Protein AF-A0A2C9U7E7-F1 (afdb_monomer_lite)

pLDDT: mean 74.28, std 19.44, range [36.19, 97.88]

Secondary structure (DSSP, 8-state):
-HHHHHHHHTTTS-EEEEETTHHHHHTT-HHHHHHHHHHHTTS-TTEEEEE-------------TT--------S--------------S----S-----HHHHHHHHH--S----PPPSSSHHHHHHHHHHHHHHHHHHHHHHHHHHHHHHHHHHHHHHHHHHH-

Sequence (166 aa):
MFYPAVHNESRNSPFILFMKDAEKSIAGNPDTCSTFKSKLEKLPDNLVAIASHTQTDNCKEKSHPGGLLFTKFGSNQTALLDLAFPDSFGRLYDRGKEVPKATKVLTKLYPNKAVIHMPQDEVLPASWKHQLDRDVETLKMKGNLNHLRAVRNLSYAKLWHLIVIS

Radius of gyration: 27.71 Å; chains: 1; bounding box: 55×74×68 Å

Structure (mmCIF, N/CA/C/O backbone):
data_AF-A0A2C9U7E7-F1
#
_entry.id   AF-A0A2C9U7E7-F1
#
loop_
_atom_site.group_PDB
_atom_site.id
_atom_site.type_symbol
_atom_site.label_atom_id
_atom_site.label_alt_id
_atom_site.label_comp_id
_atom_site.label_asym_id
_atom_site.label_entity_id
_atom_site.label_seq_id
_atom_site.pdbx_PDB_ins_code
_atom_site.Cartn_x
_atom_site.Cartn_y
_atom_site.Cartn_z
_atom_site.occupancy
_atom_site.B_iso_or_equiv
_atom_site.auth_seq_id
_atom_site.auth_comp_id
_atom_site.auth_asym_id
_atom_site.auth_atom_id
_atom_site.pdbx_PDB_model_num
ATOM 1 N N . MET A 1 1 ? 8.193 1.304 17.384 1.00 49.28 1 MET A N 1
ATOM 2 C CA . MET A 1 1 ? 7.355 2.520 17.483 1.00 49.28 1 MET A CA 1
ATOM 3 C C . MET A 1 1 ? 6.095 2.502 16.598 1.00 49.28 1 MET A C 1
ATOM 5 O O . MET A 1 1 ? 5.267 3.382 16.736 1.00 49.28 1 MET A O 1
ATOM 9 N N . PHE A 1 2 ? 5.899 1.499 15.732 1.00 66.75 2 PHE A N 1
ATOM 10 C CA . PHE A 1 2 ? 4.864 1.500 14.687 1.00 66.75 2 PHE A CA 1
ATOM 11 C C . PHE A 1 2 ? 3.403 1.278 15.163 1.00 66.75 2 PHE A C 1
ATOM 13 O O . PHE A 1 2 ? 2.481 1.900 14.655 1.00 66.75 2 PHE A O 1
ATOM 20 N N . TYR A 1 3 ? 3.180 0.437 16.177 1.00 73.38 3 TYR A N 1
ATOM 21 C CA . TYR A 1 3 ? 1.834 -0.024 16.562 1.00 73.38 3 TYR A CA 1
ATOM 22 C C . TYR A 1 3 ? 0.884 1.058 17.135 1.00 73.38 3 TYR A C 1
ATOM 24 O O . TYR A 1 3 ? -0.284 1.062 16.755 1.00 73.38 3 TYR A O 1
ATOM 32 N N . PRO A 1 4 ? 1.328 2.002 17.997 1.00 78.75 4 PRO A N 1
ATOM 33 C CA . PRO A 1 4 ? 0.425 3.020 18.546 1.00 78.75 4 PRO A CA 1
ATOM 34 C C . PRO A 1 4 ? -0.138 3.973 17.485 1.00 78.75 4 PRO A C 1
ATOM 36 O O . PRO A 1 4 ? -1.313 4.319 17.542 1.00 78.75 4 PRO A O 1
ATOM 39 N N . ALA A 1 5 ? 0.681 4.360 16.501 1.00 81.12 5 ALA A N 1
ATOM 40 C CA . ALA A 1 5 ? 0.255 5.245 15.417 1.00 81.12 5 ALA A CA 1
ATOM 41 C C . ALA A 1 5 ? -0.805 4.575 14.530 1.00 81.12 5 ALA A C 1
ATOM 43 O O . ALA A 1 5 ? -1.836 5.171 14.244 1.00 81.12 5 ALA A O 1
ATOM 44 N N . VAL A 1 6 ? -0.586 3.304 14.177 1.00 82.25 6 VAL A N 1
ATOM 45 C CA . VAL A 1 6 ? -1.529 2.489 13.392 1.00 82.25 6 VAL A CA 1
ATOM 46 C C . VAL A 1 6 ? -2.876 2.363 14.081 1.00 82.25 6 VAL A C 1
ATOM 48 O O . VAL A 1 6 ? -3.914 2.567 13.464 1.00 82.25 6 VAL A O 1
ATOM 51 N N . HIS A 1 7 ? -2.848 2.040 15.371 1.00 82.00 7 HIS A N 1
ATOM 52 C CA . HIS A 1 7 ? -4.056 1.861 16.161 1.00 82.00 7 HIS A CA 1
ATOM 53 C C . HIS A 1 7 ? -4.815 3.179 16.384 1.00 82.00 7 HIS A C 1
ATOM 55 O O . HIS A 1 7 ? -6.035 3.181 16.528 1.00 82.00 7 HIS A O 1
ATOM 61 N N . ASN A 1 8 ? -4.112 4.312 16.443 1.00 84.56 8 ASN A N 1
ATOM 62 C CA . ASN A 1 8 ? -4.771 5.610 16.518 1.00 84.56 8 ASN A CA 1
ATOM 63 C C . ASN A 1 8 ? -5.458 5.957 15.192 1.00 84.56 8 ASN A C 1
ATOM 65 O O . ASN A 1 8 ? -6.621 6.352 15.192 1.00 84.56 8 ASN A O 1
ATOM 69 N N . GLU A 1 9 ? -4.767 5.754 14.070 1.00 85.00 9 GLU A N 1
ATOM 70 C CA . GLU A 1 9 ? -5.306 6.055 12.742 1.00 85.00 9 GLU A CA 1
ATOM 71 C C . GLU A 1 9 ? -6.508 5.163 12.391 1.00 85.00 9 GLU A C 1
ATOM 73 O O . GLU A 1 9 ? -7.501 5.635 11.834 1.00 85.00 9 GLU A O 1
ATOM 78 N N . SER A 1 10 ? -6.490 3.894 12.817 1.00 85.94 10 SER A N 1
ATOM 79 C CA . SER A 1 10 ? -7.573 2.939 12.541 1.00 85.94 10 SER A CA 1
ATOM 80 C C . SER A 1 10 ? -8.899 3.304 13.197 1.00 85.94 10 SER A C 1
ATOM 82 O O . SER A 1 10 ? -9.927 2.748 12.828 1.00 85.94 10 SER A O 1
ATOM 84 N N . ARG A 1 11 ? -8.916 4.215 14.174 1.00 87.69 11 ARG A N 1
ATOM 85 C CA . ARG A 1 11 ? -10.165 4.681 14.793 1.00 87.69 11 ARG A CA 1
ATOM 86 C C . ARG A 1 11 ? -10.933 5.660 13.909 1.00 87.69 11 ARG A C 1
ATOM 88 O O . ARG A 1 11 ? -12.135 5.808 14.095 1.00 87.69 11 ARG A O 1
ATOM 95 N N . ASN A 1 12 ? -10.254 6.310 12.965 1.00 87.12 12 ASN A N 1
ATOM 96 C CA . ASN A 1 12 ? -10.838 7.382 12.166 1.00 87.12 12 ASN A CA 1
ATOM 97 C C . ASN A 1 12 ? -11.425 6.862 10.851 1.00 87.12 12 ASN A C 1
ATOM 99 O O . ASN A 1 12 ? -12.513 7.278 10.456 1.00 87.12 12 ASN A O 1
ATOM 103 N N . SER A 1 13 ? -10.705 5.978 10.152 1.00 87.31 13 SER A N 1
ATOM 104 C CA . SER A 1 13 ? -11.137 5.445 8.855 1.00 87.31 13 SER A CA 1
ATOM 105 C C . SER A 1 13 ? -10.363 4.183 8.450 1.00 87.31 13 SER A C 1
ATOM 107 O O . SER A 1 13 ? -9.285 3.934 8.994 1.00 87.31 13 SER A O 1
ATOM 109 N N . PRO A 1 14 ? -10.883 3.373 7.507 1.00 92.56 14 PRO A N 1
ATOM 110 C CA . PRO A 1 14 ? -10.118 2.288 6.903 1.00 92.56 14 PRO A CA 1
ATOM 111 C C . PRO A 1 14 ? -8.904 2.825 6.141 1.00 92.56 14 PRO A C 1
ATOM 113 O O . PRO A 1 14 ? -9.025 3.802 5.399 1.00 92.56 14 PRO A O 1
ATOM 116 N N . PHE A 1 15 ? -7.746 2.177 6.271 1.00 89.38 15 PHE A N 1
ATOM 117 C CA . PHE A 1 15 ? -6.542 2.601 5.555 1.00 89.38 15 PHE A CA 1
ATOM 118 C C . PHE A 1 15 ? -5.609 1.443 5.207 1.00 89.38 15 PHE A C 1
ATOM 120 O O . PHE A 1 15 ? -5.696 0.333 5.738 1.00 89.38 15 PHE A O 1
ATOM 127 N N . ILE A 1 16 ? -4.701 1.728 4.274 1.00 92.31 16 ILE A N 1
ATOM 128 C CA . ILE A 1 16 ? -3.684 0.789 3.819 1.00 92.31 16 ILE A CA 1
ATOM 129 C C . ILE A 1 16 ? -2.377 1.108 4.529 1.00 92.31 16 ILE A C 1
ATOM 131 O O . ILE A 1 16 ? -1.863 2.225 4.459 1.00 92.31 16 ILE A O 1
ATOM 135 N N . LEU A 1 17 ? -1.806 0.094 5.163 1.00 91.06 17 LEU A N 1
ATOM 136 C CA . LEU A 1 17 ? -0.434 0.122 5.621 1.00 91.06 17 LEU A CA 1
ATOM 137 C C . LEU A 1 17 ? 0.470 -0.431 4.522 1.00 91.06 17 LEU A C 1
ATOM 139 O O . LEU A 1 17 ? 0.433 -1.625 4.240 1.00 91.06 17 LEU A O 1
ATOM 143 N N . PHE A 1 18 ? 1.327 0.412 3.953 1.00 92.19 18 PHE A N 1
ATOM 144 C CA . PHE A 1 18 ? 2.324 -0.016 2.978 1.00 92.19 18 PHE A CA 1
ATOM 145 C C . PHE A 1 18 ? 3.731 -0.070 3.588 1.00 92.19 18 PHE A C 1
ATOM 147 O O . PHE A 1 18 ? 4.256 0.942 4.053 1.00 92.19 18 PHE A O 1
ATOM 154 N N . MET A 1 19 ? 4.358 -1.248 3.564 1.00 90.00 19 MET A N 1
ATOM 155 C CA . MET A 1 19 ? 5.735 -1.472 4.005 1.00 90.00 19 MET A CA 1
ATOM 156 C C . MET A 1 19 ? 6.634 -1.734 2.796 1.00 90.00 19 MET A C 1
ATOM 158 O O . MET A 1 19 ? 6.606 -2.811 2.201 1.00 90.00 19 MET A O 1
ATOM 162 N N . LYS A 1 20 ? 7.436 -0.733 2.433 1.00 90.56 20 LYS A N 1
ATOM 163 C CA . LYS A 1 20 ? 8.369 -0.825 1.310 1.00 90.56 20 LYS A CA 1
ATOM 164 C C . LYS A 1 20 ? 9.622 -1.620 1.690 1.00 90.56 20 LYS A C 1
ATOM 166 O O . LYS A 1 20 ? 10.181 -1.395 2.759 1.00 90.56 20 LYS A O 1
ATOM 171 N N . ASP A 1 21 ? 10.082 -2.474 0.778 1.00 87.25 21 ASP A N 1
ATOM 172 C CA . ASP A 1 21 ? 11.319 -3.267 0.876 1.00 87.25 21 ASP A CA 1
ATOM 173 C C . ASP A 1 21 ? 11.388 -4.090 2.172 1.00 87.25 21 ASP A C 1
ATOM 175 O O . ASP A 1 21 ? 12.351 -4.031 2.946 1.00 87.25 21 ASP A O 1
ATOM 179 N N . ALA A 1 22 ? 10.322 -4.847 2.426 1.00 87.06 22 ALA A N 1
ATOM 180 C CA . ALA A 1 22 ? 10.083 -5.565 3.670 1.00 87.06 22 ALA A CA 1
ATOM 181 C C . ALA A 1 22 ? 11.230 -6.506 4.065 1.00 87.06 22 ALA A C 1
ATOM 183 O O . ALA A 1 22 ? 11.486 -6.697 5.255 1.00 87.06 22 ALA A O 1
ATOM 184 N N . GLU A 1 23 ? 11.964 -7.053 3.094 1.00 83.19 23 GLU A N 1
ATOM 185 C CA . GLU A 1 23 ? 13.133 -7.903 3.323 1.00 83.19 23 GLU A CA 1
ATOM 186 C C . GLU A 1 23 ? 14.225 -7.20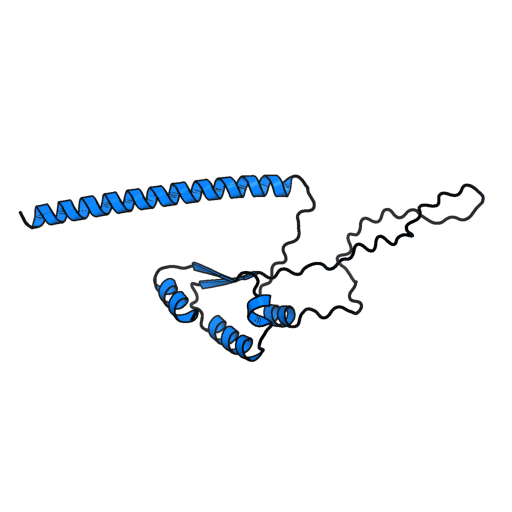6 4.136 1.00 83.19 23 GLU A C 1
ATOM 188 O O . GLU A 1 23 ? 14.875 -7.850 4.961 1.00 83.19 23 GLU A O 1
ATOM 193 N N . LYS A 1 24 ? 14.393 -5.891 3.964 1.00 82.88 24 LYS A N 1
ATOM 194 C CA . LYS A 1 24 ? 15.414 -5.107 4.672 1.00 82.88 24 LYS A CA 1
ATOM 195 C C . LYS A 1 24 ? 15.078 -4.966 6.154 1.00 82.88 24 LYS A C 1
ATOM 197 O O . LYS A 1 24 ? 15.979 -4.871 6.980 1.00 82.88 24 LYS A O 1
ATOM 202 N N . SER A 1 25 ? 13.792 -4.991 6.500 1.00 75.75 25 SER A N 1
ATOM 203 C CA . SER A 1 25 ? 13.318 -4.865 7.881 1.00 75.75 25 SER A CA 1
ATOM 204 C C . SER A 1 25 ? 13.390 -6.174 8.675 1.00 75.75 25 SER A C 1
ATOM 206 O O . SER A 1 25 ? 13.426 -6.132 9.903 1.00 75.75 25 SER A O 1
ATOM 208 N N . ILE A 1 26 ? 13.429 -7.330 8.002 1.00 73.81 26 ILE A N 1
ATOM 209 C CA . ILE A 1 26 ? 13.421 -8.656 8.648 1.00 73.81 26 ILE A CA 1
ATOM 210 C C . ILE A 1 26 ? 14.761 -9.404 8.571 1.00 73.81 26 ILE A C 1
ATOM 212 O O . ILE A 1 26 ? 14.945 -10.393 9.275 1.00 73.81 26 ILE A O 1
ATOM 216 N N . ALA A 1 27 ? 15.701 -8.965 7.726 1.00 61.06 27 ALA A N 1
ATOM 217 C CA . ALA A 1 27 ? 16.944 -9.694 7.454 1.00 61.06 27 ALA A CA 1
ATOM 218 C C . ALA A 1 27 ? 17.917 -9.790 8.649 1.00 61.06 27 ALA A C 1
ATOM 220 O O . ALA A 1 27 ? 18.856 -10.579 8.593 1.00 61.06 27 ALA A O 1
ATOM 221 N N . GLY A 1 28 ? 17.713 -9.014 9.719 1.00 59.94 28 GLY A N 1
ATOM 222 C CA . GLY A 1 28 ? 18.673 -8.897 10.822 1.00 59.94 28 GLY A CA 1
ATOM 223 C C . GLY A 1 28 ? 18.388 -9.729 12.076 1.00 59.94 28 GLY A C 1
ATOM 224 O O . GLY A 1 28 ? 19.309 -9.923 12.863 1.00 59.94 28 GLY A O 1
ATOM 225 N N . ASN A 1 29 ? 17.153 -10.199 12.312 1.00 64.25 29 ASN A N 1
ATOM 226 C CA . ASN A 1 29 ? 16.813 -10.884 13.567 1.00 64.25 29 ASN A CA 1
ATOM 227 C C . ASN A 1 29 ? 15.550 -11.781 13.435 1.00 64.25 29 ASN A C 1
ATOM 229 O O . ASN A 1 29 ? 14.485 -11.281 13.080 1.00 64.25 29 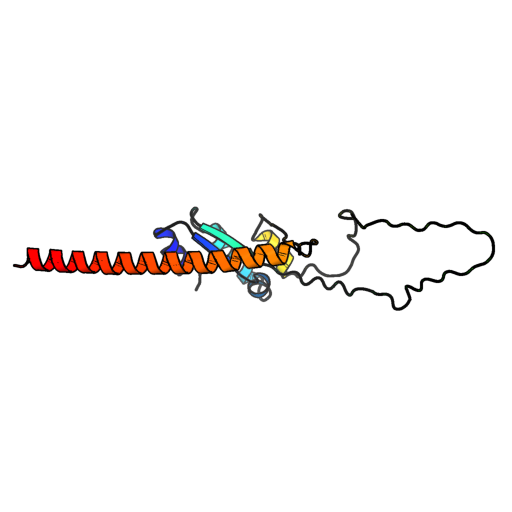ASN A O 1
ATOM 233 N N . PRO A 1 30 ? 15.610 -13.094 13.729 1.00 65.62 30 PRO A N 1
ATOM 234 C CA . PRO A 1 30 ? 14.426 -13.963 13.719 1.00 65.62 30 PRO A CA 1
ATOM 235 C C . PRO A 1 30 ? 13.383 -13.616 14.806 1.00 65.62 30 PRO A C 1
ATOM 237 O O . PRO A 1 30 ? 12.185 -13.801 14.577 1.00 65.62 30 PRO A O 1
ATOM 240 N N . ASP A 1 31 ? 13.794 -13.051 15.943 1.00 68.62 31 ASP A N 1
ATOM 241 C CA . ASP A 1 31 ? 12.912 -12.670 17.059 1.00 68.62 31 ASP A CA 1
ATOM 242 C C . ASP A 1 31 ? 12.071 -11.420 16.744 1.00 68.62 31 ASP A C 1
ATOM 244 O O . ASP A 1 31 ? 10.963 -11.231 17.263 1.00 68.62 31 ASP A O 1
ATOM 248 N N . THR A 1 32 ? 12.549 -10.559 15.838 1.00 70.69 32 THR A N 1
ATOM 249 C CA . THR A 1 32 ? 11.756 -9.412 15.368 1.00 70.69 32 THR A CA 1
ATOM 250 C C . THR A 1 32 ? 10.627 -9.862 14.449 1.00 70.69 32 THR A C 1
ATOM 252 O O . THR A 1 32 ? 9.552 -9.260 14.476 1.00 70.69 32 THR A O 1
ATOM 255 N N . CYS A 1 33 ? 10.812 -10.953 13.701 1.00 76.12 33 CYS A N 1
ATOM 256 C CA . CYS A 1 33 ? 9.776 -11.519 12.845 1.00 76.12 33 CYS A CA 1
ATOM 257 C C . CYS A 1 33 ? 8.591 -12.071 13.649 1.00 76.12 33 CYS A C 1
ATOM 259 O O . CYS A 1 33 ? 7.443 -11.823 13.278 1.00 76.12 33 CYS A O 1
ATOM 261 N N . SER A 1 34 ? 8.834 -12.820 14.729 1.00 80.00 34 SER A N 1
ATOM 262 C CA . SER A 1 34 ? 7.755 -13.386 15.557 1.00 80.00 34 SER A CA 1
ATOM 263 C C . SER A 1 34 ? 6.943 -12.279 16.234 1.00 80.00 34 SER A C 1
ATOM 265 O O . SER A 1 34 ? 5.711 -12.264 16.166 1.00 80.00 34 SER A O 1
ATOM 267 N N . THR A 1 35 ? 7.634 -11.280 16.787 1.00 82.44 35 THR A N 1
ATOM 268 C CA . THR A 1 35 ? 7.011 -10.088 17.370 1.00 82.44 35 THR A CA 1
ATOM 269 C C . THR A 1 35 ? 6.195 -9.321 16.328 1.00 82.44 35 THR A C 1
ATOM 271 O O . THR A 1 35 ? 5.067 -8.913 16.605 1.00 82.44 35 THR A O 1
ATOM 274 N N . PHE A 1 36 ? 6.733 -9.133 15.121 1.00 82.44 36 PHE A N 1
ATOM 275 C CA . PHE A 1 36 ? 6.029 -8.463 14.030 1.00 82.44 36 PHE A CA 1
ATOM 276 C C . PHE A 1 36 ? 4.781 -9.238 13.590 1.00 82.44 36 PHE A C 1
ATOM 278 O O . PHE A 1 36 ? 3.715 -8.637 13.481 1.00 82.44 36 PHE A O 1
ATOM 285 N N . LYS A 1 37 ? 4.875 -10.567 13.444 1.00 84.88 37 LYS A N 1
ATOM 286 C CA . LYS A 1 37 ? 3.730 -11.433 13.121 1.00 84.88 37 LYS A CA 1
ATOM 287 C C . LYS A 1 37 ? 2.607 -11.282 14.141 1.00 84.88 37 LYS A C 1
ATOM 289 O O . LYS A 1 37 ? 1.473 -11.022 13.762 1.00 84.88 37 LYS A O 1
ATOM 294 N N . SER A 1 38 ? 2.944 -11.332 15.431 1.00 86.44 38 SER A N 1
ATOM 295 C CA . SER A 1 38 ? 1.957 -11.172 16.507 1.00 86.44 38 SER A CA 1
ATOM 296 C C . SER A 1 38 ? 1.271 -9.800 16.508 1.00 86.44 38 SER A C 1
ATOM 298 O O . SER A 1 38 ? 0.157 -9.666 17.001 1.00 86.44 38 SER A O 1
ATOM 300 N N . LYS A 1 39 ? 1.930 -8.762 15.974 1.00 85.50 39 LYS A N 1
ATOM 301 C CA . LYS A 1 39 ? 1.336 -7.430 15.803 1.00 85.50 39 LYS A CA 1
ATOM 302 C C . LYS A 1 39 ? 0.460 -7.360 14.563 1.00 85.50 39 LYS A C 1
ATOM 304 O O . LYS A 1 39 ? -0.563 -6.694 14.618 1.00 85.50 39 LYS A O 1
ATOM 309 N N . LEU A 1 40 ? 0.855 -8.043 13.488 1.00 86.19 40 LEU A N 1
ATOM 310 C CA . LEU A 1 40 ? 0.076 -8.159 12.259 1.00 86.19 40 LEU A CA 1
ATOM 311 C C . LEU A 1 40 ? -1.253 -8.891 12.513 1.00 86.19 40 LEU A C 1
ATOM 313 O O . LEU A 1 40 ? -2.294 -8.457 12.042 1.00 86.19 40 LEU A O 1
ATOM 317 N N . GLU A 1 41 ? -1.225 -9.945 13.330 1.00 87.81 41 GLU A N 1
ATOM 318 C CA . GLU A 1 41 ? -2.414 -10.705 13.752 1.00 87.81 41 GLU A CA 1
ATOM 319 C C . GLU A 1 41 ? -3.350 -9.915 14.683 1.00 87.81 41 GLU A C 1
ATOM 321 O O . GLU A 1 41 ? -4.518 -10.259 14.813 1.00 87.81 41 GLU A O 1
ATOM 326 N N . LYS A 1 42 ? -2.850 -8.857 15.333 1.00 88.19 42 LYS A N 1
ATOM 327 C CA . LYS A 1 42 ? -3.629 -7.970 16.215 1.00 88.19 42 LYS A CA 1
ATOM 328 C C . LYS A 1 42 ? -4.083 -6.689 15.512 1.00 88.19 42 LYS A C 1
ATOM 330 O O . LYS A 1 42 ? -4.543 -5.760 16.177 1.00 88.19 42 LYS A O 1
ATOM 335 N N . LEU A 1 43 ? -3.893 -6.600 14.195 1.00 86.25 43 LEU A N 1
ATOM 336 C CA . LEU A 1 43 ? -4.370 -5.460 13.428 1.00 86.25 43 LEU A CA 1
ATOM 337 C C . LEU A 1 43 ? -5.902 -5.430 13.427 1.00 86.25 43 LEU A C 1
ATOM 339 O O . LEU A 1 43 ? -6.532 -6.484 13.412 1.00 86.25 43 LEU A O 1
ATOM 343 N N . PRO A 1 44 ? -6.498 -4.232 13.449 1.00 89.25 44 PRO A N 1
ATOM 344 C CA . PRO A 1 44 ? -7.941 -4.092 13.354 1.00 89.25 44 PRO A CA 1
ATOM 345 C C . PRO A 1 44 ? -8.427 -4.448 11.940 1.00 89.25 44 PRO A C 1
ATOM 347 O O . PRO A 1 44 ? -7.723 -4.209 10.958 1.00 89.25 44 PRO A O 1
ATOM 350 N N . ASP A 1 45 ? -9.653 -4.964 11.834 1.00 89.81 45 ASP A N 1
ATOM 351 C CA . ASP A 1 45 ? -10.222 -5.494 10.581 1.00 89.81 45 ASP A CA 1
ATOM 352 C C . ASP A 1 45 ? -10.353 -4.451 9.459 1.00 89.81 45 ASP A C 1
ATOM 354 O O . ASP A 1 45 ? -10.440 -4.788 8.280 1.00 89.81 45 ASP A O 1
ATOM 358 N N . ASN A 1 46 ? -10.360 -3.164 9.807 1.00 90.56 46 ASN A N 1
ATOM 359 C CA . ASN A 1 46 ? -10.449 -2.065 8.852 1.00 90.56 46 ASN A CA 1
ATOM 360 C C . ASN A 1 46 ? -9.094 -1.670 8.237 1.00 90.56 46 ASN A C 1
ATOM 362 O O . ASN A 1 46 ? -9.005 -0.637 7.567 1.00 90.56 46 ASN A O 1
ATOM 366 N N . LEU A 1 47 ? -8.045 -2.462 8.462 1.00 92.00 47 LEU A N 1
ATOM 367 C CA . LEU A 1 47 ? -6.705 -2.210 7.954 1.00 92.00 47 LEU A CA 1
ATOM 368 C C . LEU A 1 47 ? -6.251 -3.298 6.982 1.00 92.00 47 LEU A C 1
ATOM 370 O O . LEU A 1 47 ? -6.300 -4.489 7.279 1.00 92.00 47 LEU A O 1
ATOM 374 N N . VAL A 1 48 ? -5.695 -2.872 5.846 1.00 91.62 48 VAL A N 1
ATOM 375 C CA . VAL A 1 48 ? -5.023 -3.769 4.895 1.00 91.62 48 VAL A CA 1
ATOM 376 C C . VAL A 1 48 ? -3.522 -3.514 4.940 1.00 91.62 48 VAL A C 1
ATOM 378 O O . VAL A 1 48 ? -3.063 -2.411 4.646 1.00 91.62 48 VAL A O 1
ATOM 381 N N . ALA A 1 49 ? -2.739 -4.532 5.297 1.00 91.44 49 ALA A N 1
ATOM 382 C CA . ALA A 1 49 ? -1.282 -4.455 5.300 1.00 91.44 49 ALA A CA 1
ATOM 383 C C . ALA A 1 49 ? -0.701 -5.033 4.004 1.00 91.44 49 ALA A C 1
ATOM 385 O O . ALA A 1 49 ? -0.912 -6.201 3.682 1.00 91.44 49 ALA A O 1
ATOM 386 N N . ILE A 1 50 ? 0.075 -4.225 3.286 1.00 93.81 50 ILE A N 1
ATOM 387 C CA . ILE A 1 50 ? 0.752 -4.586 2.040 1.00 93.81 50 ILE A CA 1
ATOM 388 C C . ILE A 1 50 ? 2.253 -4.400 2.242 1.00 93.81 50 ILE A C 1
ATOM 390 O O . ILE A 1 50 ? 2.703 -3.353 2.701 1.00 93.81 50 ILE A O 1
ATOM 394 N N . ALA A 1 51 ? 3.035 -5.408 1.874 1.00 91.56 51 ALA A N 1
ATOM 395 C CA . ALA A 1 51 ? 4.488 -5.347 1.877 1.00 91.56 51 ALA A CA 1
ATOM 396 C C . ALA A 1 51 ? 5.032 -5.519 0.460 1.00 91.56 51 ALA A C 1
ATOM 398 O O . ALA A 1 51 ? 4.545 -6.368 -0.288 1.00 91.56 51 ALA A O 1
ATOM 399 N N . SER A 1 52 ? 6.055 -4.744 0.099 1.00 91.38 52 SER A N 1
ATOM 400 C CA . SER A 1 52 ? 6.793 -4.945 -1.148 1.00 91.38 52 SER A CA 1
ATOM 401 C C . SER A 1 52 ? 8.093 -5.697 -0.892 1.00 91.38 52 SER A C 1
ATOM 403 O O . SER A 1 52 ? 8.760 -5.486 0.119 1.00 91.38 52 SER A O 1
ATOM 405 N N . HIS A 1 53 ? 8.457 -6.556 -1.838 1.00 88.44 53 HIS A N 1
ATOM 406 C CA . HIS A 1 53 ? 9.738 -7.242 -1.873 1.00 88.44 53 HIS A CA 1
ATOM 407 C C . HIS A 1 53 ? 10.266 -7.214 -3.299 1.00 88.44 53 HIS A C 1
ATOM 409 O O . HIS A 1 53 ? 9.592 -7.703 -4.206 1.00 88.44 53 HIS A O 1
ATOM 415 N N . THR A 1 54 ? 11.461 -6.660 -3.493 1.00 86.62 54 THR A N 1
ATOM 416 C CA . THR A 1 54 ? 12.120 -6.695 -4.800 1.00 86.62 54 THR A CA 1
ATOM 417 C C . THR A 1 54 ? 13.115 -7.841 -4.809 1.00 86.62 54 THR A C 1
ATOM 419 O O . THR A 1 54 ? 14.145 -7.793 -4.138 1.00 86.62 54 THR A O 1
ATOM 422 N N . GLN A 1 55 ? 12.821 -8.876 -5.588 1.00 75.25 55 GLN A N 1
ATOM 423 C CA . GLN A 1 55 ? 13.807 -9.898 -5.897 1.00 75.25 55 GLN A CA 1
ATOM 424 C C . GLN A 1 55 ? 14.630 -9.398 -7.083 1.00 75.25 55 GLN A C 1
ATOM 426 O O . GLN A 1 55 ? 14.127 -9.322 -8.200 1.00 75.25 55 GLN A O 1
ATOM 431 N N . THR A 1 56 ? 15.885 -9.019 -6.843 1.00 64.56 56 THR A N 1
ATOM 432 C CA . THR A 1 56 ? 16.807 -8.734 -7.941 1.00 64.56 56 THR A CA 1
ATOM 433 C C . THR A 1 56 ? 17.100 -10.036 -8.665 1.00 64.56 56 THR A C 1
ATOM 435 O O . THR A 1 56 ? 17.713 -10.961 -8.117 1.00 64.56 56 THR A O 1
ATOM 438 N N . ASP A 1 57 ? 16.617 -10.120 -9.899 1.00 53.16 57 ASP A N 1
ATOM 439 C CA . ASP A 1 57 ? 16.917 -11.232 -10.774 1.00 53.16 57 ASP A CA 1
ATOM 440 C C . ASP A 1 57 ? 18.407 -11.147 -11.120 1.00 53.16 57 ASP A C 1
ATOM 442 O O . ASP A 1 57 ? 18.841 -10.381 -11.973 1.00 53.16 57 ASP A O 1
ATOM 446 N N . ASN A 1 58 ? 19.236 -11.897 -10.391 1.00 44.31 58 ASN A N 1
ATOM 447 C CA . ASN A 1 58 ? 20.637 -12.099 -10.750 1.00 44.31 58 ASN A CA 1
ATOM 448 C C . ASN A 1 58 ? 20.731 -13.095 -11.915 1.00 44.31 58 ASN A C 1
ATOM 450 O O . ASN A 1 58 ? 21.633 -13.944 -11.932 1.00 44.31 58 ASN A O 1
ATOM 454 N N . CYS A 1 59 ? 19.817 -13.003 -12.883 1.00 44.84 59 CYS A N 1
ATOM 455 C CA . CYS A 1 59 ? 20.072 -13.465 -14.226 1.00 44.84 59 CYS A CA 1
ATOM 456 C C . CYS A 1 59 ? 21.209 -12.599 -14.759 1.00 44.84 59 CYS A C 1
ATOM 458 O O . CYS A 1 59 ? 21.020 -11.593 -15.434 1.00 44.84 59 CYS A O 1
ATOM 460 N N . LYS A 1 60 ? 22.438 -13.022 -14.441 1.00 42.41 60 LYS A N 1
ATOM 461 C CA . LYS A 1 60 ? 23.506 -12.923 -15.419 1.00 42.41 60 LYS A CA 1
ATOM 462 C C . LYS A 1 60 ? 22.890 -13.489 -16.685 1.00 42.41 60 LYS A C 1
ATOM 464 O O . LYS A 1 60 ? 22.655 -14.695 -16.753 1.00 42.41 60 LYS A O 1
ATOM 469 N N . GLU A 1 61 ? 22.590 -12.616 -17.632 1.00 36.94 61 GLU A N 1
ATOM 470 C CA . GLU A 1 61 ? 22.600 -12.971 -19.030 1.00 36.94 61 GLU A CA 1
ATOM 471 C C . GLU A 1 61 ? 23.927 -13.711 -19.216 1.00 36.94 61 GLU A C 1
ATOM 473 O O . GLU A 1 61 ? 25.004 -13.121 -19.292 1.00 36.94 61 GLU A O 1
ATOM 478 N N . LYS A 1 62 ? 23.891 -15.045 -19.143 1.00 45.19 62 LYS A N 1
ATOM 479 C CA . LYS A 1 62 ? 24.933 -15.856 -19.741 1.00 45.19 62 LYS A CA 1
ATOM 480 C C . LYS A 1 62 ? 24.672 -15.714 -21.231 1.00 45.19 62 LYS A C 1
ATOM 482 O O . LYS A 1 62 ? 24.236 -16.657 -21.883 1.00 45.19 62 LYS A O 1
ATOM 487 N N . SER A 1 63 ? 24.971 -14.536 -21.772 1.00 43.44 63 SER A N 1
ATOM 488 C CA . SER A 1 63 ? 25.584 -14.489 -23.078 1.00 43.44 63 SER A CA 1
ATOM 489 C C . SER A 1 63 ? 26.862 -15.292 -22.888 1.00 43.44 63 SER A C 1
ATOM 491 O O . SER A 1 63 ? 27.882 -14.835 -22.375 1.00 43.44 63 SER A O 1
ATOM 493 N N . HIS A 1 64 ? 26.754 -16.593 -23.149 1.00 39.19 64 HIS A N 1
ATOM 494 C CA . HIS A 1 64 ? 27.935 -17.388 -23.367 1.00 39.19 64 HIS A CA 1
ATOM 495 C C . HIS A 1 64 ? 28.709 -16.628 -24.448 1.00 39.19 64 HIS A C 1
ATOM 497 O O . HIS A 1 64 ? 28.136 -16.396 -25.519 1.00 39.19 64 HIS A O 1
ATOM 503 N N . PRO A 1 65 ? 29.973 -16.231 -24.218 1.00 39.84 65 PRO A N 1
ATOM 504 C CA . PRO A 1 65 ? 30.824 -15.649 -25.254 1.00 39.84 65 PRO A CA 1
ATOM 505 C C . PRO A 1 65 ? 31.261 -16.746 -26.247 1.00 39.84 65 PRO A C 1
ATOM 507 O O . PRO A 1 65 ? 32.431 -16.919 -26.559 1.00 39.84 65 PRO A O 1
ATOM 510 N N . GLY A 1 66 ? 30.291 -17.548 -26.683 1.00 52.06 66 GLY A N 1
ATOM 511 C CA . GLY A 1 66 ? 30.400 -18.754 -27.486 1.00 52.06 66 GLY A CA 1
ATOM 512 C C . GLY A 1 66 ? 29.069 -19.153 -28.135 1.00 52.06 66 GLY A C 1
ATOM 513 O O . GLY A 1 66 ? 28.989 -20.238 -28.698 1.00 52.06 66 GLY A O 1
ATOM 514 N N . GLY A 1 67 ? 28.037 -18.294 -28.105 1.00 44.66 67 GLY A N 1
ATOM 515 C CA . GLY A 1 67 ? 26.852 -18.406 -28.967 1.00 44.66 67 GLY A CA 1
ATOM 516 C C . GLY A 1 67 ? 27.191 -18.037 -30.412 1.00 44.66 67 GLY A C 1
ATOM 517 O O . GLY A 1 67 ? 26.666 -17.076 -30.964 1.00 44.66 67 GLY A O 1
ATOM 518 N N . LEU A 1 68 ? 28.155 -18.750 -30.989 1.00 47.28 68 LEU A N 1
ATOM 519 C CA . LEU A 1 68 ? 28.570 -18.598 -32.372 1.00 47.28 68 LEU A CA 1
ATOM 520 C C . LEU A 1 68 ? 27.517 -19.236 -33.277 1.00 47.28 68 LEU A C 1
ATOM 522 O O . LEU A 1 68 ? 27.374 -20.457 -33.330 1.00 47.28 68 LEU A O 1
ATOM 526 N N . LEU A 1 69 ? 26.823 -18.389 -34.035 1.00 52.66 69 LEU A N 1
ATOM 527 C CA . LEU A 1 69 ? 26.201 -18.773 -35.294 1.00 52.66 69 LEU A CA 1
ATOM 528 C C . LEU A 1 69 ? 27.316 -19.175 -36.267 1.00 52.66 69 LEU A C 1
ATOM 530 O O . LEU A 1 69 ? 27.910 -18.330 -36.934 1.00 52.66 69 LEU A O 1
ATOM 534 N N . PHE A 1 70 ? 27.603 -20.470 -36.358 1.00 40.81 70 PHE A N 1
ATOM 535 C CA . PHE A 1 70 ? 28.311 -21.014 -37.509 1.00 40.81 70 PHE A CA 1
ATOM 536 C C . PHE A 1 70 ? 27.296 -21.580 -38.493 1.00 40.81 70 PHE A C 1
ATOM 538 O O . PHE A 1 70 ? 26.928 -22.750 -38.438 1.00 40.81 70 PHE A O 1
ATOM 545 N N . THR A 1 71 ? 26.892 -20.759 -39.459 1.00 44.72 71 THR A N 1
ATOM 546 C CA . THR A 1 71 ? 26.531 -21.297 -40.767 1.00 44.72 71 THR A CA 1
ATOM 547 C C . THR A 1 71 ? 27.825 -21.802 -41.405 1.00 44.72 71 THR A C 1
ATOM 549 O O . THR A 1 71 ? 28.701 -20.999 -41.737 1.00 44.72 71 THR A O 1
ATOM 552 N N . LYS A 1 72 ? 27.978 -23.114 -41.595 1.00 39.09 72 LYS A N 1
ATOM 553 C CA . LYS A 1 72 ? 28.926 -23.626 -42.587 1.00 39.09 72 LYS A CA 1
ATOM 554 C C . LYS A 1 72 ? 28.210 -24.471 -43.627 1.00 39.09 72 LYS A C 1
ATOM 556 O O . LYS A 1 72 ? 27.602 -25.492 -43.339 1.00 39.09 72 LYS A O 1
ATOM 561 N N . PHE A 1 73 ? 28.326 -23.973 -44.848 1.00 43.00 73 PHE A N 1
ATOM 562 C CA . PHE A 1 73 ? 28.111 -24.644 -46.115 1.00 43.00 73 PHE A CA 1
ATOM 563 C C . PHE A 1 73 ? 28.910 -25.959 -46.177 1.00 43.00 73 PHE A C 1
ATOM 565 O O . PHE A 1 73 ? 30.112 -25.949 -45.913 1.00 43.00 73 PHE A O 1
ATOM 572 N N . GLY A 1 74 ? 28.249 -27.061 -46.556 1.00 43.50 74 GLY A N 1
ATOM 573 C CA . GLY A 1 74 ? 28.900 -28.302 -46.995 1.00 43.50 74 GLY A CA 1
ATOM 574 C C . GLY A 1 74 ? 28.448 -29.592 -46.292 1.00 43.50 74 GLY A C 1
ATOM 575 O O . GLY A 1 74 ? 28.926 -29.906 -45.212 1.00 43.50 74 GLY A O 1
ATOM 576 N N . SER A 1 75 ? 27.630 -30.383 -47.002 1.00 42.84 75 SER A N 1
ATOM 577 C CA . SER A 1 75 ? 27.443 -31.844 -46.875 1.00 42.84 75 SER A CA 1
ATOM 578 C C . SER A 1 75 ? 26.759 -32.425 -45.612 1.00 42.84 75 SER A C 1
ATOM 580 O O . SER A 1 75 ? 27.404 -32.800 -44.639 1.00 42.84 75 SER A O 1
ATOM 582 N N . ASN A 1 76 ? 25.445 -32.655 -45.757 1.00 50.62 76 ASN A N 1
ATOM 583 C CA . ASN A 1 76 ? 24.641 -33.794 -45.272 1.00 50.62 76 ASN A CA 1
ATOM 584 C C . ASN A 1 76 ? 24.699 -34.214 -43.790 1.00 50.62 76 ASN A C 1
ATOM 586 O O . ASN A 1 76 ? 25.124 -35.335 -43.538 1.00 50.62 76 ASN A O 1
ATOM 590 N N . GLN A 1 77 ? 24.152 -33.420 -42.853 1.00 49.22 77 GLN A N 1
ATOM 591 C CA . GLN A 1 77 ? 23.469 -33.908 -41.630 1.00 49.22 77 GLN A CA 1
ATOM 592 C C . GLN A 1 77 ? 22.386 -32.892 -41.198 1.00 49.22 77 GLN A C 1
ATOM 594 O O . GLN A 1 77 ? 22.668 -31.712 -41.013 1.00 49.22 77 GLN A O 1
ATOM 599 N N . THR A 1 78 ? 21.134 -33.334 -41.080 1.00 51.59 78 THR A N 1
ATOM 600 C CA . THR A 1 78 ? 19.963 -32.575 -40.595 1.00 51.59 78 THR A CA 1
ATOM 601 C C . THR A 1 78 ? 20.012 -32.346 -39.082 1.00 51.59 78 THR A C 1
ATOM 603 O O . THR A 1 78 ? 20.087 -33.330 -38.355 1.00 51.59 78 THR A O 1
ATOM 606 N N . ALA A 1 79 ? 19.843 -31.103 -38.604 1.00 41.66 79 ALA A N 1
ATOM 607 C CA . ALA A 1 79 ? 19.244 -30.815 -37.288 1.00 41.66 79 ALA A CA 1
ATOM 608 C C . ALA A 1 79 ? 18.794 -29.339 -37.144 1.00 41.66 79 ALA A C 1
ATOM 610 O O . ALA A 1 79 ? 19.604 -28.428 -37.029 1.00 41.66 79 ALA A O 1
ATOM 611 N N . LEU A 1 80 ? 17.468 -29.181 -37.206 1.00 43.03 80 LEU A N 1
ATOM 612 C CA . LEU A 1 80 ? 16.528 -28.148 -36.736 1.00 43.03 80 LEU A CA 1
ATOM 613 C C . LEU A 1 80 ? 17.044 -26.800 -36.178 1.00 43.03 80 LEU A C 1
ATOM 615 O O . LEU A 1 80 ? 17.694 -26.735 -35.139 1.00 43.03 80 LEU A O 1
ATOM 619 N N . LEU A 1 81 ? 16.572 -25.713 -36.804 1.00 49.94 81 LEU A N 1
ATOM 620 C CA . LEU A 1 81 ? 16.284 -24.445 -36.128 1.00 49.94 81 LEU A CA 1
ATOM 621 C C . LEU A 1 81 ? 15.013 -24.636 -35.293 1.00 49.94 81 LEU A C 1
ATOM 623 O O . LEU A 1 81 ? 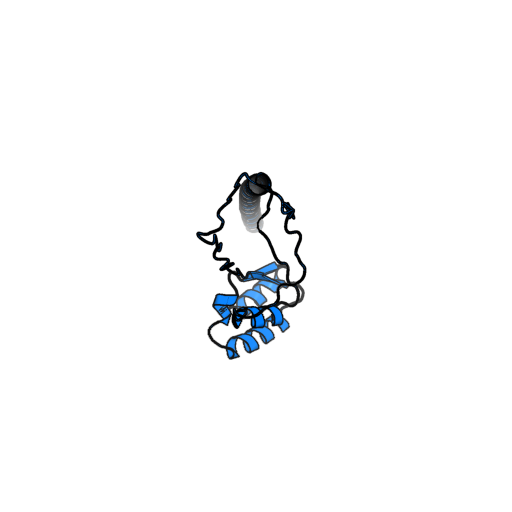13.955 -24.894 -35.865 1.00 49.94 81 LEU A O 1
ATOM 627 N N . ASP A 1 82 ? 15.104 -24.485 -33.976 1.00 40.56 82 ASP A N 1
ATOM 628 C CA . ASP A 1 82 ? 13.927 -24.355 -33.120 1.00 40.56 82 ASP A CA 1
ATOM 629 C C . ASP A 1 82 ? 13.800 -22.893 -32.674 1.00 40.56 82 ASP A C 1
ATOM 631 O O . ASP A 1 82 ? 14.578 -22.409 -31.852 1.00 40.56 82 ASP A O 1
ATOM 635 N N . LEU A 1 83 ? 12.838 -22.170 -33.260 1.00 48.97 83 LEU A N 1
ATOM 636 C CA . LEU A 1 83 ? 12.380 -20.863 -32.775 1.00 48.97 83 LEU A CA 1
ATOM 637 C C . LEU A 1 83 ? 11.338 -21.054 -31.662 1.00 48.97 83 LEU A C 1
ATOM 639 O O . LEU A 1 83 ? 10.247 -20.481 -31.703 1.00 48.97 83 LEU A O 1
ATOM 643 N N . ALA A 1 84 ? 11.664 -21.861 -30.657 1.00 38.72 84 ALA A N 1
ATOM 644 C CA . ALA A 1 84 ? 10.846 -21.953 -29.463 1.00 38.72 84 ALA A CA 1
ATOM 645 C C . ALA A 1 84 ? 10.981 -20.646 -28.668 1.00 38.72 84 ALA A C 1
ATOM 647 O O . ALA A 1 84 ? 11.947 -20.430 -27.934 1.00 38.72 84 ALA A O 1
ATOM 648 N N . PHE A 1 85 ? 9.992 -19.763 -28.816 1.00 43.41 85 PHE A N 1
ATOM 649 C CA . PHE A 1 85 ? 9.717 -18.723 -27.831 1.00 43.41 85 PHE A CA 1
ATOM 650 C C . PHE A 1 85 ? 9.525 -19.407 -26.471 1.00 43.41 85 PHE A C 1
ATOM 652 O O . PHE A 1 85 ? 8.692 -20.314 -26.373 1.00 43.41 85 PHE A O 1
ATOM 659 N N . PRO A 1 86 ? 10.274 -19.037 -25.420 1.00 43.16 86 PRO A N 1
ATOM 660 C CA . PRO A 1 86 ? 10.131 -19.702 -24.140 1.00 43.16 86 PRO A CA 1
ATOM 661 C C . PRO A 1 86 ? 8.864 -19.218 -23.420 1.00 43.16 86 PRO A C 1
ATOM 663 O O . PRO A 1 86 ? 8.934 -18.410 -22.502 1.00 43.16 86 PRO A O 1
ATOM 666 N N . ASP A 1 87 ? 7.720 -19.813 -23.757 1.00 42.34 87 ASP A N 1
ATOM 667 C CA . ASP A 1 87 ? 6.662 -20.078 -22.779 1.00 42.34 87 ASP A CA 1
ATOM 668 C C . ASP A 1 87 ? 7.093 -21.301 -21.958 1.00 42.34 87 ASP A C 1
ATOM 670 O O . ASP A 1 87 ? 6.690 -22.440 -22.183 1.00 42.34 87 ASP A O 1
ATOM 674 N N . SER A 1 88 ? 7.996 -21.077 -21.004 1.00 39.91 88 SER A N 1
ATOM 675 C CA . SER A 1 88 ? 8.405 -22.095 -20.030 1.00 39.91 88 SER A CA 1
ATOM 676 C C . SER A 1 88 ? 8.235 -21.575 -18.605 1.00 39.91 88 SER A C 1
ATOM 678 O O . SER A 1 88 ? 9.177 -21.432 -17.834 1.00 39.91 88 SER A O 1
ATOM 680 N N . PHE A 1 89 ? 6.972 -21.394 -18.210 1.00 49.09 89 PHE A N 1
ATOM 681 C CA . PHE A 1 89 ? 6.550 -21.340 -16.800 1.00 49.09 89 PHE A CA 1
ATOM 682 C C . PHE A 1 89 ? 6.533 -22.720 -16.113 1.00 49.09 89 PHE A C 1
ATOM 684 O O . PHE A 1 89 ? 5.955 -22.893 -15.040 1.00 49.09 89 PHE A O 1
ATOM 691 N N . GLY A 1 90 ? 7.177 -23.729 -16.693 1.00 46.38 90 GLY A N 1
ATOM 692 C CA . GLY A 1 90 ? 7.195 -25.077 -16.152 1.00 46.38 90 GLY A CA 1
ATOM 693 C C . GLY A 1 90 ? 8.605 -25.634 -16.126 1.00 46.38 90 GLY A C 1
ATOM 694 O O . GLY A 1 90 ? 9.145 -25.964 -17.170 1.00 46.38 90 GLY A O 1
ATOM 695 N N . ARG A 1 91 ? 9.132 -25.844 -14.915 1.00 46.06 91 ARG A N 1
ATOM 696 C CA . ARG A 1 91 ? 10.249 -26.757 -14.611 1.00 46.06 91 ARG A CA 1
ATOM 697 C C . ARG A 1 91 ? 11.667 -26.225 -14.892 1.00 46.06 91 ARG A C 1
ATOM 699 O O . ARG A 1 91 ? 12.393 -26.748 -15.726 1.00 46.06 91 ARG A O 1
ATOM 706 N N . LEU A 1 92 ? 12.131 -25.316 -14.033 1.00 42.09 92 LEU A N 1
ATOM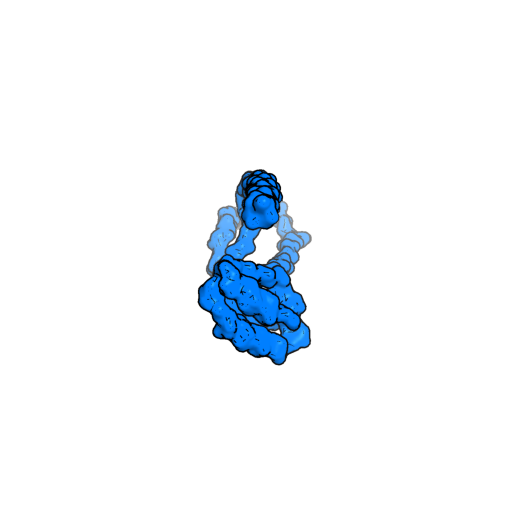 707 C CA . LEU A 1 92 ? 13.555 -25.243 -13.678 1.00 42.09 92 LEU A CA 1
ATOM 708 C C . LEU A 1 92 ? 13.731 -24.899 -12.190 1.00 42.09 92 LEU A C 1
ATOM 710 O O . LEU A 1 92 ? 14.229 -23.851 -11.799 1.00 42.09 92 LEU A O 1
ATOM 714 N N . TYR A 1 93 ? 13.284 -25.820 -11.335 1.00 55.16 93 TYR A N 1
ATOM 715 C CA . TYR A 1 93 ? 13.906 -25.993 -10.027 1.00 55.16 93 TYR A CA 1
ATOM 716 C C . TYR A 1 93 ? 15.098 -26.929 -10.232 1.00 55.16 93 TYR A C 1
ATOM 718 O O . TYR A 1 93 ? 14.926 -28.144 -10.214 1.00 55.16 93 TYR A O 1
ATOM 726 N N . ASP A 1 94 ? 16.294 -26.379 -10.426 1.00 36.19 94 ASP A N 1
ATOM 727 C CA . ASP A 1 94 ? 17.508 -27.089 -10.032 1.00 36.19 94 ASP A CA 1
ATOM 728 C C . ASP A 1 94 ? 18.559 -26.121 -9.470 1.00 36.19 94 ASP A C 1
ATOM 730 O O . ASP A 1 94 ? 18.641 -24.945 -9.820 1.00 36.19 94 ASP A O 1
ATOM 734 N N . ARG A 1 95 ? 19.260 -26.643 -8.471 1.00 43.06 95 ARG A N 1
ATOM 735 C CA . ARG A 1 95 ? 19.980 -26.037 -7.351 1.00 43.06 95 ARG A CA 1
ATOM 736 C C . ARG A 1 95 ? 20.761 -24.751 -7.628 1.00 43.06 95 ARG A C 1
ATOM 738 O O . ARG A 1 95 ? 21.665 -24.707 -8.453 1.00 43.06 95 ARG A O 1
ATOM 745 N N . GLY A 1 96 ? 20.617 -23.819 -6.679 1.00 41.34 96 GLY A N 1
ATOM 746 C CA . GLY A 1 96 ? 21.803 -23.148 -6.144 1.00 41.34 96 GLY A CA 1
ATOM 747 C C . GLY A 1 96 ? 21.753 -21.639 -5.985 1.00 41.34 96 GLY A C 1
ATOM 748 O O . GLY A 1 96 ? 22.795 -21.021 -6.152 1.00 41.34 96 GLY A O 1
ATOM 749 N N . LYS A 1 97 ? 20.617 -21.036 -5.614 1.00 41.66 97 LYS A N 1
ATOM 750 C CA . LYS A 1 97 ? 20.615 -19.765 -4.872 1.00 41.66 97 LYS A CA 1
ATOM 751 C C . LYS A 1 97 ? 19.565 -19.846 -3.781 1.00 41.66 97 LYS A C 1
ATOM 753 O O . LYS A 1 97 ? 18.385 -20.028 -4.055 1.00 41.66 97 LYS A O 1
ATOM 758 N N . GLU A 1 98 ? 20.032 -19.825 -2.538 1.00 42.16 98 GLU A N 1
ATOM 759 C CA . GLU A 1 98 ? 19.203 -19.713 -1.345 1.00 42.16 98 GLU A CA 1
ATOM 760 C C . GLU A 1 98 ? 18.131 -18.650 -1.613 1.00 42.16 98 GLU A C 1
ATOM 762 O O . GLU A 1 98 ? 18.473 -17.490 -1.828 1.00 42.16 98 GLU A O 1
ATOM 767 N N . VAL A 1 99 ? 16.844 -19.036 -1.659 1.00 51.31 99 VAL A N 1
ATOM 768 C CA . VAL A 1 99 ? 15.755 -18.062 -1.491 1.00 51.31 99 VAL A CA 1
ATOM 769 C C . VAL A 1 99 ? 16.163 -17.273 -0.255 1.00 51.31 99 VAL A C 1
ATOM 771 O O . VAL A 1 99 ? 16.273 -17.928 0.793 1.00 51.31 99 VAL A O 1
ATOM 774 N N . PRO A 1 100 ? 16.467 -15.961 -0.368 1.00 65.88 100 PRO A N 1
ATOM 775 C CA . PRO A 1 100 ? 17.061 -15.219 0.731 1.00 65.88 100 PRO A CA 1
ATOM 776 C C . PRO A 1 100 ? 16.262 -15.529 1.990 1.00 65.88 100 PRO A C 1
ATOM 778 O O . PRO A 1 100 ? 15.032 -15.560 1.925 1.00 65.88 100 PRO A O 1
ATOM 781 N N . LYS A 1 101 ? 16.917 -15.844 3.116 1.00 70.88 101 LYS A N 1
ATOM 782 C CA . LYS A 1 101 ? 16.225 -16.247 4.361 1.00 70.88 101 LYS A CA 1
ATOM 783 C C . LYS A 1 101 ? 15.035 -15.324 4.673 1.00 70.88 101 LYS A C 1
ATOM 785 O O . LYS A 1 101 ? 13.980 -15.794 5.091 1.00 70.88 101 LYS A O 1
ATOM 790 N N . ALA A 1 102 ? 15.185 -14.040 4.344 1.00 76.69 102 ALA A N 1
ATOM 791 C CA . ALA A 1 102 ? 14.144 -13.022 4.356 1.00 76.69 102 ALA A CA 1
ATOM 792 C C . ALA A 1 102 ? 12.902 -13.366 3.504 1.00 76.69 102 ALA A C 1
ATOM 794 O O . ALA A 1 102 ? 11.788 -13.343 4.013 1.00 76.69 102 ALA A O 1
ATOM 795 N N . THR A 1 103 ? 13.041 -13.753 2.238 1.00 80.19 103 THR A N 1
ATOM 796 C CA . THR A 1 103 ? 11.908 -14.075 1.356 1.00 80.19 103 THR A CA 1
ATOM 797 C C . THR A 1 103 ? 11.075 -15.246 1.891 1.00 80.19 103 THR A C 1
ATOM 799 O O . THR A 1 103 ? 9.849 -15.184 1.856 1.00 80.19 103 THR A O 1
ATOM 802 N N . LYS A 1 104 ? 11.700 -16.286 2.470 1.00 83.06 104 LYS A N 1
ATOM 803 C CA . LYS A 1 104 ? 10.951 -17.390 3.118 1.00 83.06 104 LYS A CA 1
ATOM 804 C C . LYS A 1 104 ? 10.114 -16.900 4.297 1.00 83.06 104 LYS A C 1
ATOM 806 O O . LYS A 1 104 ? 9.016 -17.397 4.530 1.00 83.06 104 LYS A O 1
ATOM 811 N N . VAL A 1 105 ? 10.657 -15.953 5.052 1.00 83.75 105 VAL A N 1
ATOM 812 C CA . VAL A 1 105 ? 9.981 -15.338 6.190 1.00 83.75 105 VAL A CA 1
ATOM 813 C C . VAL A 1 105 ? 8.830 -14.439 5.724 1.00 83.75 105 VAL A C 1
ATOM 815 O O . VAL A 1 105 ? 7.733 -14.549 6.267 1.00 83.75 105 VAL A O 1
ATOM 818 N N . LEU A 1 106 ? 9.021 -13.631 4.676 1.00 85.75 106 LEU A N 1
ATOM 819 C CA . LEU A 1 106 ? 7.960 -12.783 4.117 1.00 85.75 106 LEU A CA 1
ATOM 820 C C . LEU A 1 106 ? 6.768 -13.593 3.619 1.00 85.75 106 LEU A C 1
ATOM 822 O O . LEU A 1 106 ? 5.639 -13.237 3.937 1.00 85.75 106 LEU A O 1
ATOM 826 N N . THR A 1 107 ? 6.996 -14.712 2.926 1.00 84.19 107 THR A N 1
ATOM 827 C CA . THR A 1 107 ? 5.901 -15.580 2.456 1.00 84.19 107 THR A CA 1
ATOM 828 C C . THR A 1 107 ? 5.083 -16.168 3.613 1.00 84.19 107 THR A C 1
ATOM 830 O O . THR A 1 107 ? 3.903 -16.455 3.448 1.00 84.19 107 THR A O 1
ATOM 833 N N . LYS A 1 108 ? 5.676 -16.332 4.806 1.00 86.81 108 LYS A N 1
ATOM 834 C CA . LYS A 1 108 ? 4.942 -16.757 6.013 1.00 86.81 108 LYS A CA 1
ATOM 835 C C . LYS A 1 108 ? 4.160 -15.619 6.674 1.00 86.81 108 LYS A C 1
ATOM 837 O O . LYS A 1 108 ? 3.164 -15.889 7.337 1.00 86.81 108 LYS A O 1
ATOM 842 N N . LEU A 1 109 ? 4.639 -14.381 6.559 1.00 87.06 109 LEU A N 1
ATOM 843 C CA . LEU A 1 109 ? 3.989 -13.192 7.122 1.00 87.06 109 LEU A CA 1
ATOM 844 C C . LEU A 1 109 ? 2.839 -12.690 6.239 1.00 87.06 109 LEU A C 1
ATOM 846 O O . LEU A 1 109 ? 1.825 -12.241 6.761 1.00 87.06 109 LEU A O 1
ATOM 850 N N . TYR A 1 110 ? 2.998 -12.787 4.919 1.00 87.94 110 TYR A N 1
ATOM 851 C CA . TYR A 1 110 ? 2.055 -12.302 3.915 1.00 87.94 110 TYR A CA 1
ATOM 852 C C . TYR A 1 110 ? 1.598 -13.479 3.043 1.00 87.94 110 TYR A C 1
ATOM 854 O O . TYR A 1 110 ? 2.222 -13.760 2.018 1.00 87.94 110 TYR A O 1
ATOM 862 N N . PRO A 1 111 ? 0.537 -14.199 3.455 1.00 84.62 111 PRO A N 1
ATOM 863 C CA . PRO A 1 111 ? 0.077 -15.396 2.750 1.00 84.62 111 PRO A CA 1
ATOM 864 C C . PRO A 1 111 ? -0.472 -15.070 1.356 1.00 84.62 111 PRO A C 1
ATOM 866 O O . PRO A 1 111 ? -0.303 -15.850 0.421 1.00 84.62 111 PRO A O 1
ATOM 869 N N . ASN A 1 112 ? -1.082 -13.892 1.202 1.00 90.56 112 ASN A N 1
ATOM 870 C CA . ASN A 1 112 ? -1.531 -13.383 -0.086 1.00 90.56 112 ASN A CA 1
ATOM 871 C C . ASN A 1 112 ? -0.355 -12.719 -0.803 1.00 90.56 112 ASN A C 1
ATOM 873 O O . ASN A 1 112 ? 0.147 -11.684 -0.361 1.00 90.56 112 ASN A O 1
ATOM 877 N N . LYS A 1 113 ? 0.069 -13.311 -1.921 1.00 89.19 113 LYS A N 1
ATOM 878 C CA . LYS A 1 113 ? 1.188 -12.826 -2.728 1.00 89.19 113 LYS A CA 1
ATOM 879 C C . LYS A 1 113 ? 0.726 -12.523 -4.147 1.00 89.19 113 LYS A C 1
ATOM 881 O O . LYS A 1 113 ? 0.197 -13.396 -4.825 1.00 89.19 113 LYS A O 1
ATOM 886 N N . ALA A 1 114 ? 1.030 -11.317 -4.610 1.00 89.94 114 ALA A N 1
ATOM 887 C CA . ALA A 1 114 ? 0.996 -10.958 -6.020 1.00 89.94 114 ALA A CA 1
ATOM 888 C C . ALA A 1 114 ? 2.434 -10.748 -6.507 1.00 89.94 114 ALA A C 1
ATOM 890 O O . ALA A 1 114 ? 3.224 -10.076 -5.841 1.00 89.94 114 ALA A O 1
ATOM 891 N N . VAL A 1 115 ? 2.789 -11.350 -7.642 1.00 87.50 115 VAL A N 1
ATOM 892 C CA . VAL A 1 115 ? 4.072 -11.098 -8.310 1.00 87.50 115 VAL A CA 1
ATOM 893 C C . VAL A 1 115 ? 3.818 -10.103 -9.430 1.00 87.50 115 VAL A C 1
ATOM 895 O O . VAL A 1 115 ? 2.927 -10.313 -10.248 1.00 87.50 115 VAL A O 1
ATOM 898 N N . ILE A 1 116 ? 4.592 -9.022 -9.451 1.00 86.56 116 ILE A N 1
ATOM 899 C CA . ILE A 1 116 ? 4.540 -8.023 -10.516 1.00 86.56 116 ILE A CA 1
ATOM 900 C C . ILE A 1 116 ? 5.769 -8.235 -11.389 1.00 86.56 116 ILE A C 1
ATOM 902 O O . ILE A 1 116 ? 6.898 -8.165 -10.904 1.00 86.56 116 ILE A O 1
ATOM 906 N N . HIS A 1 117 ? 5.531 -8.509 -12.667 1.00 84.19 117 HIS A N 1
ATOM 907 C CA . HIS A 1 117 ? 6.571 -8.605 -13.681 1.00 84.19 117 HIS A CA 1
ATOM 908 C C . HIS A 1 117 ? 6.649 -7.306 -14.478 1.00 84.19 117 HIS A C 1
ATOM 910 O O . HIS A 1 117 ? 5.663 -6.573 -14.586 1.00 84.19 117 HIS A O 1
ATOM 916 N N . MET A 1 118 ? 7.824 -7.031 -15.045 1.00 82.19 118 MET A N 1
ATOM 917 C CA . MET A 1 118 ? 7.959 -5.947 -16.011 1.00 82.19 118 MET A CA 1
ATOM 918 C C . MET A 1 118 ? 7.073 -6.257 -17.232 1.00 82.19 118 MET A C 1
ATOM 920 O O . MET A 1 118 ? 7.132 -7.388 -17.731 1.00 82.19 118 MET A O 1
ATOM 924 N N . PRO A 1 119 ? 6.254 -5.299 -17.709 1.00 83.88 119 PRO A N 1
ATOM 925 C CA . PRO A 1 119 ? 5.514 -5.457 -18.955 1.00 83.88 119 PRO A CA 1
ATOM 926 C C . PRO A 1 119 ? 6.469 -5.762 -20.116 1.00 83.88 119 PRO A C 1
ATOM 928 O O . PRO A 1 119 ? 7.531 -5.153 -20.206 1.00 83.88 119 PRO A O 1
ATOM 931 N N . GLN A 1 120 ? 6.094 -6.703 -20.985 1.00 86.12 120 GLN A N 1
ATOM 932 C CA . GLN A 1 120 ? 6.877 -7.048 -22.185 1.00 86.12 120 GLN A CA 1
ATOM 933 C C . GLN A 1 120 ? 6.613 -6.083 -23.351 1.00 86.12 120 GLN A C 1
ATOM 935 O O . GLN A 1 120 ? 7.458 -5.914 -24.219 1.00 86.12 120 GLN A O 1
ATOM 940 N N . ASP A 1 121 ? 5.439 -5.452 -23.371 1.00 88.94 121 ASP A N 1
ATOM 941 C CA . ASP A 1 121 ? 5.070 -4.436 -24.356 1.00 88.94 121 ASP A CA 1
ATOM 942 C C . ASP A 1 121 ? 5.708 -3.091 -23.984 1.00 88.94 121 ASP A C 1
ATOM 944 O O . ASP A 1 121 ? 5.476 -2.570 -22.892 1.00 88.94 121 ASP A O 1
ATOM 948 N N . GLU A 1 122 ? 6.484 -2.519 -24.903 1.00 83.94 122 GLU A N 1
ATOM 949 C CA . GLU A 1 122 ? 7.196 -1.250 -24.723 1.00 83.94 122 GLU A CA 1
ATOM 950 C C . GLU A 1 122 ? 6.263 -0.031 -24.607 1.00 83.94 122 GLU A C 1
ATOM 952 O O . GLU A 1 122 ? 6.649 0.995 -24.037 1.00 83.94 122 GLU A O 1
ATOM 957 N N . VAL A 1 123 ? 5.018 -0.124 -25.087 1.00 88.38 123 VAL A N 1
ATOM 958 C CA . VAL A 1 123 ? 4.048 0.986 -25.061 1.00 88.38 123 VAL A CA 1
ATOM 959 C C . VAL A 1 123 ? 3.336 1.084 -23.706 1.00 88.38 123 VAL A C 1
ATOM 961 O O . VAL A 1 123 ? 3.006 2.184 -23.241 1.00 88.38 123 VAL A O 1
ATOM 964 N N . LEU A 1 124 ? 3.134 -0.048 -23.021 1.00 89.25 124 LEU A N 1
ATOM 965 C CA . LEU A 1 124 ? 2.431 -0.094 -21.734 1.00 89.25 124 LEU A CA 1
ATOM 966 C C . LEU A 1 124 ? 3.109 0.751 -20.637 1.00 89.25 124 LEU A C 1
ATOM 968 O O . LEU A 1 124 ? 2.400 1.559 -20.027 1.00 89.25 124 LEU A O 1
ATOM 972 N N . PRO A 1 125 ? 4.438 0.675 -20.401 1.00 89.06 125 PRO A N 1
ATOM 973 C CA . PRO A 1 125 ? 5.119 1.503 -19.406 1.00 89.06 125 PRO A CA 1
ATOM 974 C C . PRO A 1 125 ? 4.892 3.004 -19.605 1.00 89.06 125 PRO A C 1
ATOM 976 O O . PRO A 1 125 ? 4.647 3.726 -18.635 1.00 89.06 125 PRO A O 1
ATOM 979 N N . ALA A 1 126 ? 4.926 3.478 -20.854 1.00 90.62 126 ALA A N 1
ATOM 980 C CA . ALA A 1 126 ? 4.679 4.882 -21.168 1.00 90.62 126 ALA A CA 1
ATOM 981 C C . ALA A 1 126 ? 3.233 5.277 -20.838 1.00 90.62 126 ALA A C 1
ATOM 983 O O . ALA A 1 126 ? 3.002 6.292 -20.177 1.00 90.62 126 ALA A O 1
ATOM 984 N N . SER A 1 127 ? 2.257 4.450 -21.223 1.00 93.75 127 SER A N 1
ATOM 985 C CA . SER A 1 127 ? 0.844 4.707 -20.922 1.00 93.75 127 SER A CA 1
ATOM 986 C C . SER A 1 127 ? 0.553 4.752 -19.413 1.00 93.75 127 SER A C 1
ATOM 988 O O . SER A 1 127 ? -0.159 5.643 -18.946 1.00 93.75 127 SER A O 1
ATOM 990 N N . TRP A 1 128 ? 1.152 3.843 -18.635 1.00 92.75 128 TRP A N 1
ATOM 991 C CA . TRP A 1 128 ? 0.986 3.774 -17.181 1.00 92.75 128 TRP A CA 1
ATOM 992 C C . TRP A 1 128 ? 1.638 4.961 -16.488 1.00 92.75 128 TRP A C 1
ATOM 994 O O . TRP A 1 128 ? 1.055 5.529 -15.566 1.00 92.75 128 TRP A O 1
ATOM 1004 N N . LYS A 1 129 ? 2.815 5.380 -16.962 1.00 94.12 129 LYS A N 1
ATOM 1005 C CA . LYS A 1 129 ? 3.464 6.601 -16.487 1.00 94.12 129 LYS A CA 1
ATOM 1006 C C . LYS A 1 129 ? 2.575 7.821 -16.722 1.00 94.12 129 LYS A C 1
ATOM 1008 O O . LYS A 1 129 ? 2.307 8.559 -15.782 1.00 94.12 129 LYS A O 1
ATOM 1013 N N . HIS A 1 130 ? 2.050 7.982 -17.937 1.00 96.06 130 HIS A N 1
ATOM 1014 C CA . HIS A 1 130 ? 1.134 9.079 -18.246 1.00 96.06 130 HIS A CA 1
ATOM 1015 C C . HIS A 1 130 ? -0.134 9.058 -17.383 1.00 96.06 130 HIS A C 1
ATOM 1017 O O . HIS A 1 130 ? -0.608 10.119 -16.981 1.00 96.06 130 HIS A O 1
ATOM 1023 N N . GLN A 1 131 ? -0.694 7.880 -17.092 1.00 96.75 131 GLN A N 1
ATOM 1024 C CA . GLN A 1 131 ? -1.829 7.762 -16.174 1.00 96.75 131 GLN A CA 1
ATOM 1025 C C . GLN A 1 131 ? -1.443 8.189 -14.752 1.00 96.75 131 GLN A C 1
ATOM 1027 O O . GLN A 1 131 ? -2.155 8.989 -14.151 1.00 96.75 131 GLN A O 1
ATOM 1032 N N . LEU A 1 132 ? -0.303 7.717 -14.241 1.00 95.62 132 LEU A N 1
ATOM 1033 C CA . LEU A 1 132 ? 0.176 8.057 -12.902 1.00 95.62 132 LEU A CA 1
ATOM 1034 C C . LEU A 1 132 ? 0.417 9.564 -12.747 1.00 95.62 132 LEU A C 1
ATOM 1036 O O . LEU A 1 132 ? 0.030 10.146 -11.735 1.00 95.62 132 LEU A O 1
ATOM 1040 N N . ASP A 1 133 ? 1.009 10.201 -13.758 1.00 97.44 133 ASP A N 1
ATOM 1041 C CA . ASP A 1 133 ? 1.250 11.645 -13.759 1.00 97.44 133 ASP A CA 1
ATOM 1042 C C . ASP A 1 133 ? -0.076 12.426 -13.659 1.00 97.44 133 ASP A C 1
ATOM 1044 O O . ASP A 1 133 ? -0.208 13.330 -12.827 1.00 97.44 133 ASP A O 1
ATOM 1048 N N . ARG A 1 134 ? -1.107 12.018 -14.415 1.00 97.88 134 ARG A N 1
ATOM 1049 C CA . ARG A 1 134 ? -2.457 12.610 -14.314 1.00 97.88 134 ARG A CA 1
ATOM 1050 C C . ARG A 1 134 ? -3.113 12.375 -12.955 1.00 97.88 134 ARG A C 1
ATOM 1052 O O . ARG A 1 134 ? -3.783 13.267 -12.422 1.00 97.88 134 ARG A O 1
ATOM 1059 N N . ASP A 1 135 ? -2.941 11.189 -12.384 1.00 97.62 135 ASP A N 1
ATOM 1060 C CA . ASP A 1 135 ? -3.518 10.855 -11.082 1.00 97.62 135 ASP A CA 1
ATOM 1061 C C . ASP A 1 135 ? -2.890 11.712 -9.973 1.00 97.62 135 ASP A C 1
ATOM 1063 O O . ASP A 1 135 ? -3.598 12.212 -9.094 1.00 97.62 135 ASP A O 1
ATOM 1067 N N . VAL A 1 136 ? -1.580 11.975 -10.046 1.00 97.06 136 VAL A N 1
ATOM 1068 C CA . VAL A 1 136 ? -0.883 12.893 -9.130 1.00 97.06 136 VAL A CA 1
ATOM 1069 C C . VAL A 1 136 ? -1.464 14.305 -9.212 1.00 97.06 136 VAL A C 1
ATOM 1071 O O . VAL A 1 136 ? -1.718 14.927 -8.175 1.00 97.06 136 VAL A O 1
ATOM 1074 N N . GLU A 1 137 ? -1.696 14.824 -10.417 1.00 97.38 137 GLU A N 1
ATOM 1075 C CA . GLU A 1 137 ? -2.319 16.140 -10.605 1.00 97.38 137 GLU A CA 1
ATOM 1076 C C . GLU A 1 137 ? -3.739 16.184 -10.032 1.00 97.38 137 GLU A C 1
ATOM 1078 O O . GLU A 1 137 ? -4.085 17.103 -9.283 1.00 97.38 137 GLU A O 1
ATOM 1083 N N . THR A 1 138 ? -4.533 15.146 -10.291 1.00 97.38 138 THR A N 1
ATOM 1084 C CA . THR A 1 138 ? -5.901 15.013 -9.772 1.00 97.38 138 THR A CA 1
ATOM 1085 C C . THR A 1 138 ? -5.923 15.007 -8.243 1.00 97.38 138 THR A C 1
ATOM 1087 O O . THR A 1 138 ? -6.726 15.709 -7.617 1.00 97.38 138 THR A O 1
ATOM 1090 N N . LEU A 1 139 ? -5.015 14.256 -7.614 1.00 96.19 139 LEU A N 1
ATOM 1091 C CA . LEU A 1 139 ? -4.898 14.200 -6.157 1.00 96.19 139 LEU A CA 1
ATOM 1092 C C . LEU A 1 139 ? -4.494 15.553 -5.564 1.00 96.19 139 LEU A C 1
ATOM 1094 O O . LEU A 1 139 ? -5.068 15.960 -4.550 1.00 96.19 139 LEU A O 1
ATOM 1098 N N . LYS A 1 140 ? -3.580 16.288 -6.210 1.00 96.81 140 LYS A N 1
ATOM 1099 C CA . LYS A 1 140 ? -3.224 17.657 -5.802 1.00 96.81 140 LYS A CA 1
ATOM 1100 C C . LYS A 1 140 ? -4.429 18.594 -5.876 1.00 96.81 140 LYS A C 1
ATOM 1102 O O . LYS A 1 140 ? -4.713 19.293 -4.904 1.00 96.81 140 LYS A O 1
ATOM 1107 N N . MET A 1 141 ? -5.178 18.576 -6.980 1.00 95.69 141 MET A N 1
ATOM 1108 C CA . MET A 1 141 ? -6.380 19.408 -7.137 1.00 95.69 141 MET A CA 1
ATOM 1109 C C . MET A 1 141 ? -7.442 19.081 -6.079 1.00 95.69 141 MET A C 1
ATOM 1111 O O . MET A 1 141 ? -7.992 19.990 -5.452 1.00 95.69 141 MET A O 1
ATOM 1115 N N . LYS A 1 142 ? -7.691 17.792 -5.816 1.00 95.88 142 LYS A N 1
ATOM 1116 C CA . LYS A 1 142 ? -8.622 17.343 -4.767 1.00 95.88 142 LYS A CA 1
ATOM 1117 C C . LYS A 1 142 ? -8.154 17.766 -3.372 1.00 95.88 142 LYS A C 1
ATOM 1119 O O . LYS A 1 142 ? -8.967 18.214 -2.563 1.00 95.88 142 LYS A O 1
ATOM 1124 N N . GLY A 1 143 ? -6.851 17.670 -3.106 1.00 92.75 143 GLY A N 1
ATOM 1125 C CA . GLY A 1 143 ? -6.225 18.169 -1.885 1.00 92.75 143 GLY A CA 1
ATOM 1126 C C . GLY A 1 143 ? -6.465 19.665 -1.699 1.00 92.75 143 GLY A C 1
ATOM 1127 O O . GLY A 1 143 ? -6.982 20.075 -0.660 1.00 92.75 143 GLY A O 1
ATOM 1128 N N . ASN A 1 144 ? -6.180 20.476 -2.717 1.00 94.12 144 ASN A N 1
ATOM 1129 C CA . ASN A 1 144 ? -6.397 21.925 -2.686 1.00 94.12 144 ASN A CA 1
ATOM 1130 C C . ASN A 1 144 ? -7.873 22.277 -2.452 1.00 94.12 144 ASN A C 1
ATOM 1132 O O . ASN A 1 144 ? -8.187 23.117 -1.609 1.00 94.12 144 ASN A O 1
ATOM 1136 N N . LEU A 1 145 ? -8.793 21.588 -3.132 1.00 93.94 145 LEU A N 1
ATOM 1137 C CA . LEU A 1 145 ? -10.233 21.769 -2.944 1.00 93.94 145 LEU A CA 1
ATOM 1138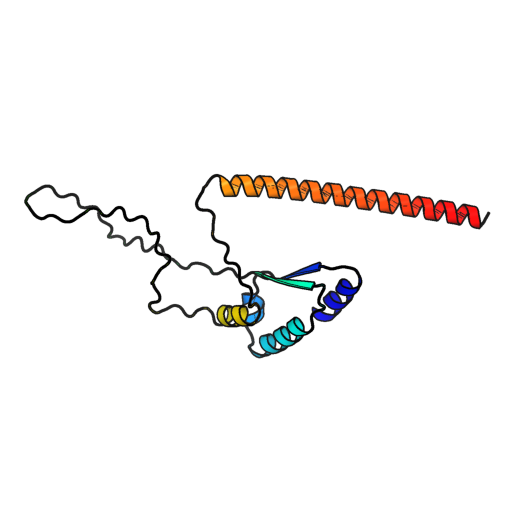 C C . LEU A 1 145 ? -10.667 21.486 -1.498 1.00 93.94 145 LEU A C 1
ATOM 1140 O O . LEU A 1 145 ? -11.458 22.242 -0.929 1.00 93.94 145 LEU A O 1
ATOM 1144 N N . ASN A 1 146 ? -10.147 20.420 -0.889 1.00 92.38 146 ASN A N 1
ATOM 1145 C CA . ASN A 1 146 ? -10.434 20.098 0.507 1.00 92.38 146 ASN A CA 1
ATOM 1146 C C . ASN A 1 146 ? -9.901 21.177 1.463 1.00 92.38 146 ASN A C 1
ATOM 1148 O O . ASN A 1 146 ? -10.623 21.568 2.381 1.00 92.38 146 ASN A O 1
ATOM 1152 N N . HIS A 1 147 ? -8.702 21.719 1.216 1.00 90.81 147 HIS A N 1
ATOM 1153 C CA . HIS A 1 147 ? -8.158 22.838 1.997 1.00 90.81 147 HIS A CA 1
ATOM 1154 C C . HIS A 1 147 ? -9.035 24.092 1.886 1.00 90.81 147 HIS A C 1
ATOM 1156 O O . HIS A 1 147 ? -9.390 24.686 2.905 1.00 90.81 147 HIS A O 1
ATOM 1162 N N . LEU A 1 148 ? -9.455 24.467 0.673 1.00 92.75 148 LEU A N 1
ATOM 1163 C CA . LEU A 1 148 ? -10.343 25.616 0.461 1.00 92.75 148 LEU A CA 1
ATOM 1164 C C . LEU A 1 148 ? -11.686 25.442 1.184 1.00 92.75 148 LEU A C 1
ATOM 1166 O O . LEU A 1 148 ? -12.176 26.375 1.823 1.00 92.75 148 LEU A O 1
ATOM 1170 N N . ARG A 1 149 ? -12.269 24.235 1.144 1.00 90.25 149 ARG A N 1
ATOM 1171 C CA . ARG A 1 149 ? -13.491 23.920 1.904 1.00 90.25 149 ARG A CA 1
ATOM 1172 C C . ARG A 1 149 ? -13.275 24.051 3.411 1.00 90.25 149 ARG A C 1
ATOM 1174 O O . ARG A 1 149 ? -14.136 24.615 4.082 1.00 90.25 149 ARG A O 1
ATOM 1181 N N . ALA A 1 150 ? -12.146 23.577 3.935 1.00 90.31 150 ALA A N 1
ATOM 1182 C CA . ALA A 1 150 ? -11.825 23.693 5.356 1.00 90.31 150 ALA A CA 1
ATOM 1183 C C . ALA A 1 150 ? -11.720 25.164 5.802 1.00 90.31 150 ALA A C 1
ATOM 1185 O O . ALA A 1 150 ? -12.347 25.541 6.792 1.00 90.31 150 ALA A O 1
ATOM 1186 N N . VAL A 1 151 ? -11.020 26.014 5.038 1.00 88.50 151 VAL A N 1
ATOM 1187 C CA . VAL A 1 151 ? -10.906 27.461 5.322 1.00 88.50 151 VAL A CA 1
ATOM 1188 C C . VAL A 1 151 ? -12.274 28.140 5.310 1.00 88.50 151 VAL A C 1
ATOM 1190 O O . VAL A 1 151 ? -12.603 28.891 6.231 1.00 88.50 151 VAL A O 1
ATOM 1193 N N . ARG A 1 152 ? -13.102 27.843 4.304 1.00 85.00 152 ARG A N 1
ATOM 1194 C CA . ARG A 1 152 ? -14.461 28.383 4.203 1.00 85.00 152 ARG A CA 1
ATOM 1195 C C . ARG A 1 152 ? -15.315 27.994 5.416 1.00 85.00 152 ARG A C 1
ATOM 1197 O O . ARG A 1 152 ? -15.974 28.848 6.002 1.00 85.00 152 ARG A O 1
ATOM 1204 N N . ASN A 1 153 ? -15.272 26.726 5.825 1.00 84.44 153 ASN A N 1
ATOM 1205 C CA . ASN A 1 153 ? -16.032 26.233 6.976 1.00 84.44 153 ASN A CA 1
ATOM 1206 C C . ASN A 1 153 ? -15.571 26.882 8.294 1.00 84.44 153 ASN A C 1
ATOM 1208 O O . ASN A 1 153 ? -16.406 27.254 9.115 1.00 84.44 153 ASN A O 1
ATOM 1212 N N . LEU A 1 154 ? -14.262 27.085 8.472 1.00 83.31 154 LEU A N 1
ATOM 1213 C CA . LEU A 1 154 ? -13.710 27.807 9.625 1.00 83.31 154 LEU A CA 1
ATOM 1214 C C . LEU A 1 154 ? -14.136 29.282 9.646 1.00 83.31 154 LEU A C 1
ATOM 1216 O O . LEU A 1 154 ? -14.412 29.824 10.715 1.00 83.31 154 LEU A O 1
ATOM 1220 N N . SER A 1 155 ? -14.207 29.937 8.483 1.00 80.94 155 SER A N 1
ATOM 1221 C CA . SER A 1 155 ? -14.674 31.324 8.375 1.00 80.94 155 SER A CA 1
ATOM 1222 C C . SER A 1 155 ? -16.146 31.460 8.772 1.00 80.94 155 SER A C 1
ATOM 1224 O O . SER A 1 155 ? -16.471 32.336 9.574 1.00 80.94 155 SER A O 1
ATOM 1226 N N . TYR A 1 156 ? -17.014 30.554 8.310 1.00 81.62 156 TYR A N 1
ATOM 1227 C CA . TYR A 1 156 ? -18.411 30.532 8.748 1.00 81.62 156 TYR A CA 1
ATOM 1228 C C . TYR A 1 156 ? -18.538 30.260 10.247 1.00 81.62 156 TYR A C 1
ATOM 1230 O O . TYR A 1 156 ? -19.282 30.967 10.915 1.00 81.62 156 TYR A O 1
ATOM 1238 N N . ALA A 1 157 ? -17.791 29.302 10.803 1.00 76.25 157 ALA A N 1
ATOM 1239 C CA . ALA A 1 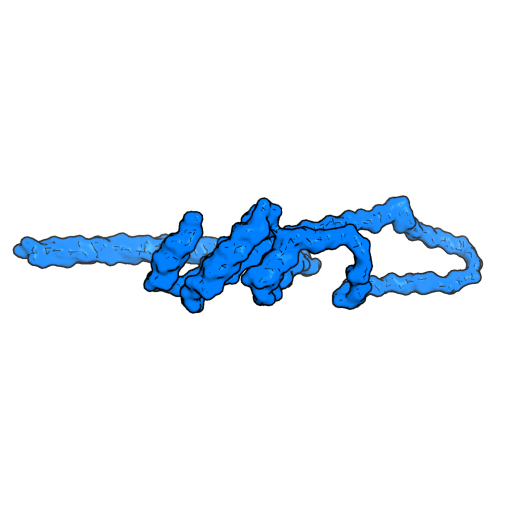157 ? -17.826 29.019 12.240 1.00 76.25 157 ALA A CA 1
ATOM 1240 C C . ALA A 1 157 ? -17.433 30.243 13.091 1.00 76.25 157 ALA A C 1
ATOM 1242 O O . ALA A 1 157 ? -18.071 30.519 14.104 1.00 76.25 157 ALA A O 1
ATOM 1243 N N . LYS A 1 158 ? -16.432 31.019 12.651 1.00 76.62 158 LYS A N 1
ATOM 1244 C CA . LYS A 1 158 ? -16.044 32.281 13.304 1.00 76.62 158 LYS A CA 1
ATOM 1245 C C . LYS A 1 158 ? -17.136 33.351 13.214 1.00 76.62 158 LYS A C 1
ATOM 1247 O O . LYS A 1 158 ? -17.385 34.027 14.206 1.00 76.62 158 LYS A O 1
ATOM 1252 N N . LEU A 1 159 ? -17.789 33.490 12.057 1.00 73.88 159 LEU A N 1
ATOM 1253 C CA . LEU A 1 159 ? -18.912 34.421 11.875 1.00 73.88 159 LEU A CA 1
ATOM 1254 C C . LEU A 1 159 ? -20.108 34.047 12.759 1.00 73.88 159 LEU A C 1
ATOM 1256 O O . LEU A 1 159 ? -20.656 34.912 13.433 1.00 73.88 159 LEU A O 1
ATOM 1260 N N . TRP A 1 160 ? -20.467 32.763 12.814 1.00 68.50 160 TRP A N 1
ATOM 1261 C CA . TRP A 1 160 ? -21.519 32.262 13.701 1.00 68.50 160 TRP A CA 1
ATOM 1262 C C . TRP A 1 160 ? -21.205 32.529 15.172 1.00 68.50 160 TRP A C 1
ATOM 1264 O O . TRP A 1 160 ? -22.072 32.993 15.903 1.00 68.50 160 TRP A O 1
ATOM 1274 N N . HIS A 1 161 ? -19.963 32.296 15.600 1.00 76.94 161 HIS A N 1
ATOM 1275 C CA . HIS A 1 161 ? -19.547 32.597 16.968 1.00 76.94 161 HIS A CA 1
ATOM 1276 C C . HIS A 1 161 ? -19.659 34.100 17.272 1.00 76.94 161 HIS A C 1
ATOM 1278 O O . HIS A 1 161 ? -20.169 34.460 18.321 1.00 76.94 161 HIS A O 1
ATOM 1284 N N . LEU A 1 162 ? -19.264 34.985 16.349 1.00 72.88 162 LEU A N 1
ATOM 1285 C CA . LEU A 1 162 ? -19.387 36.437 16.537 1.00 72.88 162 LEU A CA 1
ATOM 1286 C C . LEU A 1 162 ? -20.852 36.899 16.667 1.00 72.88 162 LEU A C 1
ATOM 1288 O O . LEU A 1 162 ? -21.143 37.746 17.507 1.00 72.88 162 LEU A O 1
ATOM 1292 N N . ILE A 1 163 ? -21.766 36.317 15.880 1.00 73.44 163 ILE A N 1
ATOM 1293 C CA . ILE A 1 163 ? -23.210 36.605 15.951 1.00 73.44 163 ILE A CA 1
ATOM 1294 C C . ILE A 1 163 ? -23.810 36.148 17.287 1.00 73.44 163 ILE A C 1
ATOM 1296 O O . ILE A 1 163 ? -24.663 36.834 17.825 1.00 73.44 163 ILE A O 1
ATOM 1300 N N . VAL A 1 164 ? -23.380 35.007 17.831 1.00 75.69 164 VAL A N 1
ATOM 1301 C CA . VAL A 1 164 ? -23.928 34.468 19.092 1.00 75.69 164 VAL A CA 1
ATOM 1302 C C . VAL A 1 164 ? -23.489 35.271 20.327 1.00 75.69 164 VAL A C 1
ATOM 1304 O O . VAL A 1 164 ? -24.173 35.229 21.345 1.00 75.69 164 VAL A O 1
ATOM 1307 N N . ILE A 1 165 ? -22.360 35.985 20.263 1.00 75.81 165 ILE A N 1
ATOM 1308 C CA . ILE A 1 165 ? -21.837 36.781 21.391 1.00 75.81 165 ILE A CA 1
ATOM 1309 C C . ILE A 1 165 ? -22.252 38.267 21.307 1.00 75.81 165 ILE A C 1
ATOM 1311 O O . ILE A 1 165 ? -21.979 39.020 22.240 1.00 75.81 165 ILE A O 1
ATOM 1315 N N . SER A 1 166 ? -22.869 38.702 20.203 1.00 63.69 166 SER A N 1
ATOM 1316 C CA . SER A 1 166 ? -23.363 40.079 20.013 1.00 63.69 166 SER A CA 1
ATOM 1317 C C . SER A 1 166 ? -24.837 40.188 20.382 1.00 63.69 166 SER A C 1
ATOM 1319 O O . SER A 1 166 ? -25.213 41.236 20.948 1.00 63.69 166 SER A O 1
#

InterPro domains:
  IPR051701 Mitochondrial Outer Membrane Translocase MSP1 Subfamily [PTHR45644] (4-152)

Foldseek 3Di:
DPQVVQVVVVVPAQDEAEAEQQLVVCLPDPVVLVVVLVSLVVHDPSYHYHYDHDDPPPPPPCPVVPPDPDDDDDDDDDDDDDPDPPPPPDDDPDDDDPPRPSNVSVCVSCVDDDDDDDDPDPVVVVVVVVVVVVVVVVVVVVVVVVVVVVVVVVVVVVVVVVVVVD

Organism: Manihot esculenta (NCBI:txid3983)